Protein AF-0000000087668921 (afdb_homodimer)

Radius of gyration: 18.36 Å; Cα contacts (8 Å, |Δi|>4): 206; chains: 2; bounding box: 27×51×43 Å

Organism: NCBI:txid484088

Foldseek 3Di:
DVLQVVLVVDPLLVVVLVVCVVDPDFAWLVVSVVVDVDDPVVSVVSQVSCVVLVQWDWDDDPPITTIHGPVVSVVVVVVVVVVD/DVLQVVLVVDPLLVVVLVVCVVDPDFAWLVVSVVVDVDDPVVSVVSQVSCVVLVQWDWDDDPPITTIHGPVVSVVVVVVVVVVD

Sequence (168 aa):
MGLIARALAEPRRLQMLKEIGAFTSPMPCGMLSQSHPVSAATISHHMKELENAGLVEIVREGKFANLILKRDVLCAYMSELSKIMGLIARALAEPRRLQMLKEIGAFTSPMPCGMLSQSHPVSAATISHHMKELENAGLVEIVREGKFANLILKRDVLCAYMSELSKI

pLDDT: mean 93.5, std 5.18, range [58.5, 97.94]

Nearest PDB structures (foldseek):
  6j05-assembly1_A  TM=9.276E-01  e=2.774E-04  Acidithiobacillus ferrooxidans
  2oqg-assembly1_D  TM=8.554E-01  e=5.065E-04  Rhodococcus jostii RHA1
  3ov8-assembly1_A  TM=7.360E-01  e=7.348E-03  Archaeoglobus fulgidus
  3s2w-assembly1_A  TM=7.164E-01  e=9.601E-03  Methanosarcina mazei Go1
  3fm5-assembly3_C  TM=6.411E-01  e=6.244E-02  Rhodococcus jostii RHA1

Secondary structure (DSSP, 8-state):
-HHHHHHHTSHHHHHHHHHHHT-SSPEETHHHHHH--S-HHHHHHHHHHHHHTTSEEEEEETTEEEEEE-HHHHHHHHHHHHT-/-HHHHHHHTSHHHHHHHHHHHT-SSPEETHHHHHH--S-HHHHHHHHHHHHHTTSEEEEEETTEEEEEE-HHHHHHHHHHHHT-

Solvent-accessible surface area (backbone atoms only — not comparable to full-atom values): 8957 Å² total; per-residue (Å²): 111,34,52,44,23,47,41,44,26,37,61,68,46,45,54,49,45,32,57,38,40,69,40,95,54,70,32,54,53,68,60,50,52,77,77,37,96,60,52,70,67,55,53,49,49,51,49,48,44,31,32,75,39,48,42,32,44,78,47,72,57,91,96,42,46,30,33,37,62,31,58,68,50,54,50,52,53,50,52,58,58,70,69,60,112,34,51,45,22,45,42,43,26,36,60,68,48,46,53,47,44,31,56,38,39,70,39,94,55,70,32,54,53,70,60,51,52,76,77,37,94,59,53,70,66,54,51,49,49,51,49,49,45,31,32,73,39,49,42,33,44,78,46,74,58,90,95,42,46,29,35,35,60,30,59,69,50,53,50,51,50,50,51,56,59,69,69,59

Structure (mmCIF, N/CA/C/O backbone):
data_AF-0000000087668921-model_v1
#
loop_
_entity.id
_entity.type
_entity.pdbx_description
1 polymer 'Transcriptional regulator'
#
loop_
_atom_site.group_PDB
_atom_site.id
_atom_site.type_symbol
_atom_site.label_atom_id
_atom_site.label_alt_id
_atom_site.label_comp_id
_atom_site.label_asym_id
_atom_site.label_entity_id
_atom_site.label_seq_id
_atom_site.pdbx_PDB_ins_code
_atom_site.Cartn_x
_atom_site.Cartn_y
_atom_site.Cartn_z
_atom_site.occupancy
_atom_site.B_iso_or_equiv
_atom_site.auth_seq_id
_atom_site.auth_comp_id
_atom_site.auth_asym_id
_atom_site.auth_atom_id
_atom_site.pdbx_PDB_model_num
ATOM 1 N N . MET A 1 1 ? -2.252 4.402 -8.344 1 58.5 1 MET A N 1
ATOM 2 C CA . MET A 1 1 ? -1.655 4.211 -7.023 1 58.5 1 MET A CA 1
ATOM 3 C C . MET A 1 1 ? -2.658 3.584 -6.059 1 58.5 1 MET A C 1
ATOM 5 O O . MET A 1 1 ? -2.322 2.648 -5.332 1 58.5 1 MET A O 1
ATOM 9 N N . GLY A 1 2 ? -3.879 3.918 -6.359 1 72.75 2 GLY A N 1
ATOM 10 C CA . GLY A 1 2 ? -4.949 3.486 -5.477 1 72.75 2 GLY A CA 1
ATOM 11 C C . GLY A 1 2 ? -5.254 2.004 -5.582 1 72.75 2 GLY A C 1
ATOM 12 O O . GLY A 1 2 ? -5.434 1.327 -4.57 1 72.75 2 GLY A O 1
ATOM 13 N N . LEU A 1 3 ? -5 1.475 -6.75 1 84.19 3 LEU A N 1
ATOM 14 C CA . LEU A 1 3 ? -5.367 0.079 -6.965 1 84.19 3 LEU A CA 1
ATOM 15 C C . LEU A 1 3 ? -4.348 -0.856 -6.324 1 84.19 3 LEU A C 1
ATOM 17 O O . LEU A 1 3 ? -4.715 -1.887 -5.754 1 84.19 3 LEU A O 1
ATOM 21 N N . ILE A 1 4 ? -3.164 -0.469 -6.34 1 92.5 4 ILE A N 1
ATOM 22 C CA . ILE A 1 4 ? -2.088 -1.291 -5.797 1 92.5 4 ILE A CA 1
ATOM 23 C C . ILE A 1 4 ? -2.205 -1.351 -4.273 1 92.5 4 ILE A C 1
ATOM 25 O O . ILE A 1 4 ? -2.182 -2.434 -3.686 1 92.5 4 ILE A O 1
ATOM 29 N N . ALA A 1 5 ? -2.414 -0.185 -3.682 1 92.44 5 ALA A N 1
ATOM 30 C CA . ALA A 1 5 ? -2.541 -0.14 -2.227 1 92.44 5 ALA A CA 1
ATOM 31 C C . ALA A 1 5 ? -3.74 -0.957 -1.754 1 92.44 5 ALA A C 1
ATOM 33 O O . ALA A 1 5 ? -3.66 -1.661 -0.745 1 92.44 5 ALA A O 1
ATOM 34 N N . ARG A 1 6 ? -4.746 -0.893 -2.508 1 92.12 6 ARG A N 1
ATOM 35 C CA . ARG A 1 6 ? -5.938 -1.667 -2.184 1 92.12 6 ARG A CA 1
ATOM 36 C C . ARG A 1 6 ? -5.656 -3.164 -2.26 1 92.12 6 ARG A C 1
ATOM 38 O O . ARG A 1 6 ? -6.086 -3.926 -1.391 1 92.12 6 ARG A O 1
ATOM 45 N N . ALA A 1 7 ? -5.035 -3.52 -3.295 1 94.69 7 ALA A N 1
ATOM 46 C CA . ALA A 1 7 ? -4.695 -4.93 -3.469 1 94.69 7 ALA A CA 1
ATOM 47 C C . ALA A 1 7 ? -3.814 -5.426 -2.326 1 94.69 7 ALA A C 1
ATOM 49 O O . ALA A 1 7 ? -3.988 -6.543 -1.839 1 94.69 7 ALA A O 1
ATOM 50 N N . LEU A 1 8 ? -2.951 -4.582 -1.849 1 93.75 8 LEU A N 1
ATOM 51 C CA . LEU A 1 8 ? -1.97 -4.957 -0.837 1 93.75 8 LEU A CA 1
ATOM 52 C C . LEU A 1 8 ? -2.572 -4.875 0.562 1 93.75 8 LEU A C 1
ATOM 54 O O . LEU A 1 8 ? -1.971 -5.348 1.529 1 93.75 8 LEU A O 1
ATOM 58 N N . ALA A 1 9 ? -3.785 -4.27 0.635 1 92.44 9 ALA A N 1
ATOM 59 C CA . ALA A 1 9 ? -4.445 -4.105 1.928 1 92.44 9 ALA A CA 1
ATOM 60 C C . ALA A 1 9 ? -4.902 -5.453 2.486 1 92.44 9 ALA A C 1
ATOM 62 O O . ALA A 1 9 ? -5.227 -5.562 3.672 1 92.44 9 ALA A O 1
ATOM 63 N N . GLU A 1 10 ? -4.883 -6.484 1.692 1 92.81 10 GLU A N 1
ATOM 64 C CA . GLU A 1 10 ? -5.234 -7.832 2.137 1 92.81 10 GLU A CA 1
ATOM 65 C C . GLU A 1 10 ? -3.99 -8.641 2.494 1 92.81 10 GLU A C 1
ATOM 67 O O . GLU A 1 10 ? -3.164 -8.93 1.628 1 92.81 10 GLU A O 1
ATOM 72 N N . PRO A 1 11 ? -3.953 -9.008 3.758 1 90.75 11 PRO A N 1
ATOM 73 C CA . PRO A 1 11 ? -2.74 -9.695 4.211 1 90.75 11 PRO A CA 1
ATOM 74 C C . PRO A 1 11 ? -2.443 -10.961 3.404 1 90.75 11 PRO A C 1
ATOM 76 O O . PRO A 1 11 ? -1.279 -11.266 3.131 1 90.75 11 PRO A O 1
ATOM 79 N N . ARG A 1 12 ? -3.387 -11.703 3.064 1 92.75 12 ARG A N 1
ATOM 80 C CA . ARG A 1 12 ? -3.193 -12.938 2.318 1 92.75 12 ARG A CA 1
ATOM 81 C C . ARG A 1 12 ? -2.586 -12.664 0.948 1 92.75 12 ARG A C 1
ATOM 83 O O . ARG A 1 12 ? -1.737 -13.422 0.475 1 92.75 12 ARG A O 1
ATOM 90 N N . ARG A 1 13 ? -2.961 -11.602 0.38 1 94.38 13 ARG A N 1
ATOM 91 C CA . ARG A 1 13 ? -2.432 -11.258 -0.935 1 94.38 13 ARG A CA 1
ATOM 92 C C . ARG A 1 13 ? -0.948 -10.906 -0.853 1 94.38 13 ARG A C 1
ATOM 94 O O . ARG A 1 13 ? -0.187 -11.188 -1.779 1 94.38 13 ARG A O 1
ATOM 101 N N . LEU A 1 14 ? -0.602 -10.273 0.225 1 92.88 14 LEU A N 1
ATOM 102 C CA . LEU A 1 14 ? 0.812 -9.969 0.425 1 92.88 14 LEU A CA 1
ATOM 103 C C . LEU A 1 14 ? 1.632 -11.258 0.523 1 92.88 14 LEU A C 1
ATOM 105 O O . LEU A 1 14 ? 2.707 -11.359 -0.072 1 92.88 14 LEU A O 1
ATOM 109 N N . GLN A 1 15 ? 1.104 -12.164 1.264 1 93.31 15 GLN A N 1
ATOM 110 C CA . GLN A 1 15 ? 1.786 -13.445 1.406 1 93.31 15 GLN A CA 1
ATOM 111 C C . GLN A 1 15 ? 1.888 -14.164 0.066 1 93.31 15 GLN A C 1
ATOM 113 O O . GLN A 1 15 ? 2.934 -14.734 -0.263 1 93.31 15 GLN A O 1
ATOM 118 N N . MET A 1 16 ? 0.841 -14.078 -0.625 1 95.88 16 MET A N 1
ATOM 119 C CA . MET A 1 16 ? 0.832 -14.703 -1.944 1 95.88 16 MET A CA 1
ATOM 120 C C . MET A 1 16 ? 1.863 -14.055 -2.861 1 95.88 16 MET A C 1
ATOM 122 O O . MET A 1 16 ? 2.578 -14.75 -3.588 1 95.88 16 MET A O 1
ATOM 126 N N . LEU A 1 17 ? 1.951 -12.781 -2.816 1 96.12 17 LEU A N 1
ATOM 127 C CA . LEU A 1 17 ? 2.924 -12.055 -3.625 1 96.12 17 LEU A CA 1
ATOM 128 C C . LEU A 1 17 ? 4.348 -12.461 -3.264 1 96.12 17 LEU A C 1
ATOM 130 O O . LEU A 1 17 ? 5.195 -12.633 -4.145 1 96.12 17 LEU A O 1
ATOM 134 N N . LYS A 1 18 ? 4.582 -12.625 -2.014 1 95 18 LYS A N 1
ATOM 135 C CA . LYS A 1 18 ? 5.898 -13.055 -1.562 1 95 18 LYS A CA 1
ATOM 136 C C . LYS A 1 18 ? 6.25 -14.43 -2.129 1 95 18 LYS A C 1
ATOM 138 O O . LYS A 1 18 ? 7.379 -14.656 -2.574 1 95 18 LYS A O 1
ATOM 143 N N . GLU A 1 19 ? 5.285 -15.266 -2.104 1 95.5 19 GLU A N 1
ATOM 144 C CA . GLU A 1 19 ? 5.496 -16.609 -2.635 1 95.5 19 GLU A CA 1
ATOM 145 C C . GLU A 1 19 ? 5.762 -16.578 -4.137 1 95.5 19 GLU A C 1
ATOM 147 O O . GLU A 1 19 ? 6.68 -17.234 -4.625 1 95.5 19 GLU A O 1
ATOM 152 N N . ILE A 1 20 ? 4.984 -15.797 -4.824 1 96.75 20 ILE A N 1
ATOM 153 C CA . ILE A 1 20 ? 5.176 -15.664 -6.262 1 96.75 20 ILE A CA 1
ATOM 154 C C . ILE A 1 20 ? 6.551 -15.055 -6.547 1 96.75 20 ILE A C 1
ATOM 156 O O . ILE A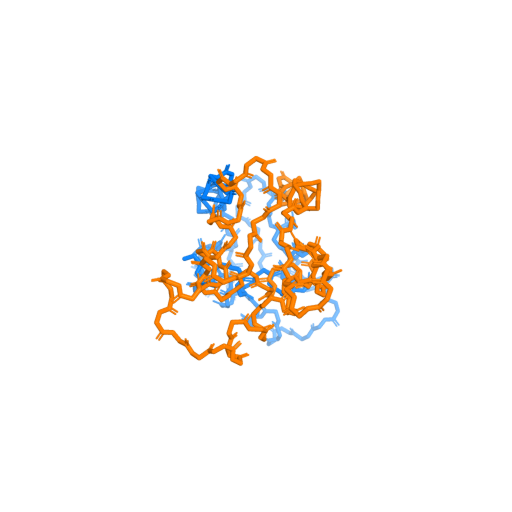 1 20 ? 7.27 -15.523 -7.438 1 96.75 20 ILE A O 1
ATOM 160 N N . GLY A 1 21 ? 6.867 -14.094 -5.828 1 95.38 21 GLY A N 1
ATOM 161 C CA . GLY A 1 21 ? 8.133 -13.398 -6 1 95.38 21 GLY A CA 1
ATOM 162 C C . GLY A 1 21 ? 9.336 -14.266 -5.691 1 95.38 21 GLY A C 1
ATOM 163 O O . GLY A 1 21 ? 10.453 -13.977 -6.141 1 95.38 21 GLY A O 1
ATOM 164 N N . ALA A 1 22 ? 9.141 -15.258 -4.875 1 93.5 22 ALA A N 1
ATOM 165 C CA . ALA A 1 22 ? 10.227 -16.156 -4.508 1 93.5 22 ALA A CA 1
ATOM 166 C C . ALA A 1 22 ? 10.602 -17.062 -5.676 1 93.5 22 ALA A C 1
ATOM 168 O O . ALA A 1 22 ? 11.672 -17.688 -5.68 1 93.5 22 ALA A O 1
ATOM 169 N N . PHE A 1 23 ? 9.727 -17.109 -6.668 1 91.69 23 PHE A N 1
ATOM 170 C CA . PHE A 1 23 ? 9.992 -17.906 -7.855 1 91.69 23 PHE A CA 1
ATOM 171 C C . PHE A 1 23 ? 10.672 -17.078 -8.93 1 91.69 23 PHE A C 1
ATOM 173 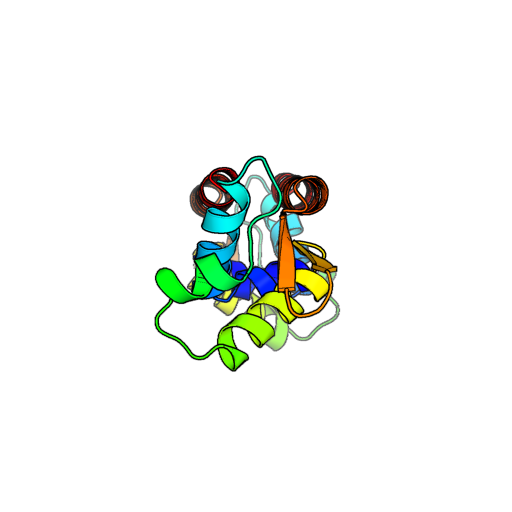O O . PHE A 1 23 ? 10.297 -15.93 -9.164 1 91.69 23 PHE A O 1
ATOM 180 N N . THR A 1 24 ? 11.719 -17.609 -9.531 1 89 24 THR A N 1
ATOM 181 C CA . THR A 1 24 ? 12.398 -16.938 -10.633 1 89 24 THR A CA 1
ATOM 182 C C . THR A 1 24 ? 11.664 -17.188 -11.953 1 89 24 THR A C 1
ATOM 184 O O . THR A 1 24 ? 11.797 -16.391 -12.891 1 89 24 THR A O 1
ATOM 187 N N . SER A 1 25 ? 10.945 -18.297 -12 1 92.25 25 SER A N 1
ATOM 188 C CA . SER A 1 25 ? 10.102 -18.656 -13.141 1 92.25 25 SER A CA 1
ATOM 189 C C . SER A 1 25 ? 8.625 -18.516 -12.789 1 92.25 25 SER A C 1
ATOM 191 O O . SER A 1 25 ? 8.273 -18.281 -11.633 1 92.25 25 SER A O 1
ATOM 193 N N . PRO A 1 26 ? 7.777 -18.469 -13.852 1 95.38 26 PRO A N 1
ATOM 194 C CA . PRO A 1 26 ? 6.348 -18.406 -13.539 1 95.38 26 PRO A CA 1
ATOM 195 C C . PRO A 1 26 ? 5.918 -19.516 -12.57 1 95.38 26 PRO A C 1
ATOM 197 O O . PRO A 1 26 ? 6.309 -20.672 -12.734 1 95.38 26 PRO A O 1
ATOM 200 N N . MET A 1 27 ? 5.207 -19.125 -11.562 1 96 27 MET A N 1
ATOM 201 C CA . MET A 1 27 ? 4.77 -20.078 -10.539 1 96 27 MET A CA 1
ATOM 202 C C .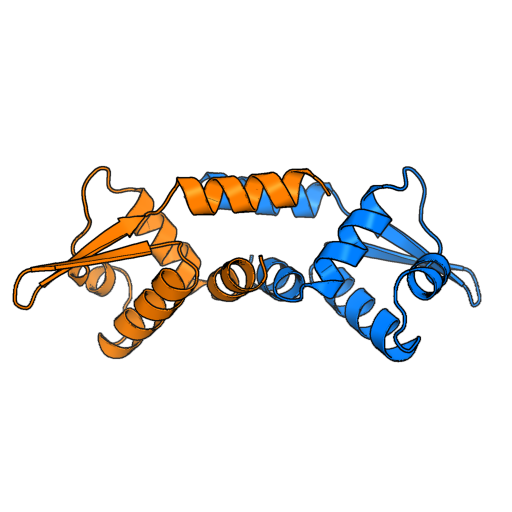 MET A 1 27 ? 3.398 -20.641 -10.875 1 96 27 MET A C 1
ATOM 204 O O . MET A 1 27 ? 2.467 -19.891 -11.18 1 96 27 MET A O 1
ATOM 208 N N . PRO A 1 28 ? 3.307 -21.938 -10.836 1 95.5 28 PRO A N 1
ATOM 209 C CA . PRO A 1 28 ? 1.964 -22.5 -11.016 1 95.5 28 PRO A CA 1
ATOM 210 C C . PRO A 1 28 ? 0.996 -22.078 -9.914 1 95.5 28 PRO A C 1
ATOM 212 O O . PRO A 1 28 ? 1.347 -22.094 -8.734 1 95.5 28 PRO A O 1
ATOM 215 N N . CYS A 1 29 ? -0.191 -21.656 -10.328 1 94.69 29 CYS A N 1
ATOM 216 C CA . CYS A 1 29 ? -1.211 -21.188 -9.391 1 94.69 29 CYS A CA 1
ATOM 217 C C . CYS A 1 29 ? -1.509 -22.25 -8.344 1 94.69 29 CYS A C 1
ATOM 219 O O . CYS A 1 29 ? -1.795 -21.938 -7.188 1 94.69 29 CYS A O 1
ATOM 221 N N . GLY A 1 30 ? -1.386 -23.516 -8.703 1 92.06 30 GLY A N 1
ATOM 222 C CA . GLY A 1 30 ? -1.665 -24.625 -7.805 1 92.06 30 GLY A CA 1
ATOM 223 C C . GLY A 1 30 ? -0.764 -24.656 -6.582 1 92.06 30 GLY A C 1
ATOM 224 O O . GLY A 1 30 ? -1.118 -25.234 -5.555 1 92.06 30 GLY A O 1
ATOM 225 N N . MET A 1 31 ? 0.386 -24.078 -6.68 1 92.56 31 MET A N 1
ATOM 226 C CA . MET A 1 31 ? 1.329 -24.031 -5.566 1 92.56 31 MET A CA 1
ATOM 227 C C . MET A 1 31 ? 0.779 -23.188 -4.422 1 92.56 31 MET A C 1
ATOM 229 O O . MET A 1 31 ? 1.072 -23.438 -3.254 1 92.56 31 MET A O 1
ATOM 233 N N . LEU A 1 32 ? -0.06 -22.219 -4.766 1 93.69 32 LEU A N 1
ATOM 234 C CA . LEU A 1 32 ? -0.653 -21.359 -3.742 1 93.69 32 LEU A CA 1
ATOM 235 C C . LEU A 1 32 ? -1.639 -22.141 -2.883 1 93.69 32 LEU A C 1
ATOM 237 O O . LEU A 1 32 ? -1.771 -21.891 -1.686 1 93.69 32 LEU A O 1
ATOM 241 N N . SER A 1 33 ? -2.324 -23.078 -3.512 1 89.19 33 SER A N 1
ATOM 242 C CA . SER A 1 33 ? -3.307 -23.891 -2.797 1 89.19 33 SER A CA 1
ATOM 243 C C . SER A 1 33 ? -2.648 -24.719 -1.698 1 89.19 33 SER A C 1
ATOM 245 O O . SER A 1 33 ? -3.279 -25.031 -0.687 1 89.19 33 SER A O 1
ATOM 247 N N . GLN A 1 34 ? -1.448 -25.109 -1.931 1 88.81 34 GLN A N 1
ATOM 248 C CA . GLN A 1 34 ? -0.712 -25.906 -0.952 1 88.81 34 GLN A CA 1
ATOM 249 C C . GLN A 1 34 ? -0.369 -25.062 0.282 1 88.81 34 GLN A C 1
ATOM 251 O O . GLN A 1 34 ? -0.388 -25.578 1.404 1 88.81 34 GLN A O 1
ATOM 256 N N . SER A 1 35 ? -0.128 -23.828 0.084 1 90 35 SER A N 1
ATOM 257 C CA . SER A 1 35 ? 0.333 -22.969 1.169 1 90 35 SER A CA 1
ATOM 258 C C . SER A 1 35 ? -0.823 -22.188 1.785 1 90 35 SER A C 1
ATOM 260 O O . SER A 1 35 ? -0.692 -21.625 2.879 1 90 35 SER A O 1
ATOM 262 N N . HIS A 1 36 ? -1.936 -22.078 1.097 1 92.88 36 HIS A N 1
ATOM 263 C CA . HIS A 1 36 ? -3.102 -21.328 1.559 1 92.88 36 HIS A CA 1
ATOM 264 C C . HIS A 1 36 ? -4.34 -22.219 1.604 1 92.88 36 HIS A C 1
ATOM 266 O O . HIS A 1 36 ? -4.945 -22.5 0.568 1 92.88 36 HIS A O 1
ATOM 272 N N . PRO A 1 37 ? -4.641 -22.547 2.869 1 90.12 37 PRO A N 1
ATOM 273 C CA . PRO A 1 37 ? -5.793 -23.422 3.021 1 90.12 37 PRO A CA 1
ATOM 274 C C . PRO A 1 37 ? -7.125 -22.719 2.783 1 90.12 37 PRO A C 1
ATOM 276 O O . PRO A 1 37 ? -7.941 -22.609 3.701 1 90.12 37 PRO A O 1
ATOM 279 N N . VAL A 1 38 ? -7.352 -22.188 1.69 1 93.69 38 VAL A N 1
ATOM 280 C CA . VAL A 1 38 ? -8.578 -21.547 1.229 1 93.69 38 VAL A CA 1
ATOM 281 C C . VAL A 1 38 ? -9.047 -22.203 -0.072 1 93.69 38 VAL A C 1
ATOM 283 O O . VAL A 1 38 ? -8.352 -23.047 -0.63 1 93.69 38 VAL A O 1
ATOM 286 N N . SER A 1 39 ? -10.188 -21.875 -0.502 1 94.06 39 SER A N 1
ATOM 287 C CA . SER A 1 39 ? -10.758 -22.469 -1.705 1 94.06 39 SER A CA 1
ATOM 288 C C . SER A 1 39 ? -10.055 -21.969 -2.961 1 94.06 39 SER A C 1
ATOM 290 O O . SER A 1 39 ? -9.469 -20.875 -2.953 1 94.06 39 SER A O 1
ATOM 292 N N . ALA A 1 40 ? -10.109 -22.719 -3.988 1 92.75 40 ALA A N 1
ATOM 293 C CA . ALA A 1 40 ? -9.586 -22.297 -5.285 1 92.75 40 ALA A CA 1
ATOM 294 C C . ALA A 1 40 ? -10.25 -21 -5.75 1 92.75 40 ALA A C 1
ATOM 296 O O . ALA A 1 40 ? -9.609 -20.156 -6.383 1 92.75 40 ALA A O 1
ATOM 297 N N . ALA A 1 41 ? -11.492 -20.875 -5.406 1 94.81 41 ALA A N 1
ATOM 298 C CA . ALA A 1 41 ? -12.227 -19.656 -5.754 1 94.81 41 ALA A CA 1
ATOM 299 C C . ALA A 1 41 ? -11.625 -18.438 -5.059 1 94.81 41 ALA A C 1
ATOM 301 O O . ALA A 1 41 ? -11.492 -17.375 -5.664 1 94.81 41 ALA A O 1
ATOM 302 N N . THR A 1 42 ? -11.273 -18.594 -3.818 1 95.44 42 THR A N 1
ATOM 303 C CA . THR A 1 42 ? -10.672 -17.516 -3.045 1 95.44 42 THR A CA 1
ATOM 304 C C . THR A 1 42 ? -9.312 -17.141 -3.615 1 95.44 42 THR A C 1
ATOM 306 O O . THR A 1 42 ? -9.008 -15.953 -3.775 1 95.44 42 THR A O 1
ATOM 309 N N . ILE A 1 43 ? -8.57 -18.141 -3.91 1 95.62 43 ILE A N 1
ATOM 310 C CA . ILE A 1 43 ? -7.258 -17.906 -4.5 1 95.62 43 ILE A CA 1
ATOM 311 C C . ILE A 1 43 ? -7.422 -17.172 -5.828 1 95.62 43 ILE A C 1
ATOM 313 O O . ILE A 1 43 ? -6.719 -16.188 -6.094 1 95.62 43 ILE A O 1
ATOM 317 N N . SER A 1 44 ? -8.312 -17.656 -6.605 1 94.75 44 SER A N 1
ATOM 318 C CA . SER A 1 44 ? -8.586 -17.031 -7.895 1 94.75 44 SER A CA 1
ATOM 319 C C . SER A 1 44 ? -8.984 -15.562 -7.723 1 94.75 44 SER A C 1
ATOM 321 O O . SER A 1 44 ? -8.508 -14.695 -8.453 1 94.75 44 SER A O 1
ATOM 323 N N . HIS A 1 45 ? -9.797 -15.312 -6.766 1 96.44 45 HIS A N 1
ATOM 324 C CA . HIS A 1 45 ? -10.234 -13.953 -6.484 1 96.44 45 HIS A CA 1
ATOM 325 C C . HIS A 1 45 ? -9.055 -13.055 -6.137 1 96.44 45 HIS A C 1
ATOM 327 O O . HIS A 1 45 ? -8.922 -11.953 -6.676 1 96.44 45 HIS A O 1
ATOM 333 N N . HIS A 1 46 ? -8.234 -13.5 -5.227 1 96.75 46 HIS A N 1
ATOM 334 C CA . HIS A 1 46 ? -7.066 -12.727 -4.84 1 96.75 46 HIS A CA 1
ATOM 335 C C . HIS A 1 46 ? -6.137 -12.5 -6.027 1 96.75 46 HIS A C 1
ATOM 337 O O . HIS A 1 46 ? -5.59 -11.406 -6.195 1 96.75 46 HIS A O 1
ATOM 343 N N . MET A 1 47 ? -6.023 -13.523 -6.848 1 96.75 47 MET A N 1
ATOM 344 C CA . MET A 1 47 ? -5.156 -13.422 -8.023 1 96.75 47 MET A CA 1
ATOM 345 C C . MET A 1 47 ? -5.707 -12.406 -9.016 1 96.75 47 MET A C 1
ATOM 347 O O . MET A 1 47 ? -4.949 -11.633 -9.602 1 96.75 47 MET A O 1
ATOM 351 N N . LYS A 1 48 ? -7.012 -12.422 -9.125 1 96.88 48 LYS A N 1
ATOM 352 C CA . LYS A 1 48 ? -7.637 -11.453 -10.023 1 96.88 48 LYS A CA 1
ATOM 353 C C . LYS A 1 48 ? -7.445 -10.031 -9.523 1 96.88 48 LYS A C 1
ATOM 355 O O . LYS A 1 48 ? -7.172 -9.117 -10.312 1 96.88 48 LYS A O 1
ATOM 360 N N . GLU A 1 49 ? -7.594 -9.859 -8.273 1 96.62 49 GLU A N 1
ATOM 361 C CA . GLU A 1 49 ? -7.375 -8.539 -7.68 1 96.62 49 GLU A CA 1
ATOM 362 C C . GLU A 1 49 ? -5.934 -8.078 -7.887 1 96.62 49 GLU A C 1
ATOM 364 O O . GLU A 1 49 ? -5.695 -6.914 -8.219 1 96.62 49 GLU A O 1
ATOM 369 N N . LEU A 1 50 ? -4.965 -8.961 -7.723 1 97.31 50 LEU A N 1
ATOM 370 C CA . LEU A 1 50 ? -3.551 -8.648 -7.91 1 97.31 50 LEU A CA 1
ATOM 371 C C . LEU A 1 50 ? -3.246 -8.359 -9.375 1 97.31 50 LEU A C 1
ATOM 373 O O . LEU A 1 50 ? -2.453 -7.465 -9.688 1 97.31 50 LEU A O 1
ATOM 377 N N . GLU A 1 51 ? -3.947 -9.109 -10.195 1 97.5 51 GLU A N 1
ATOM 378 C CA . GLU A 1 51 ? -3.799 -8.875 -11.633 1 97.5 51 GLU A CA 1
ATOM 379 C C . GLU A 1 51 ? -4.375 -7.516 -12.023 1 97.5 51 GLU A C 1
ATOM 381 O O . GLU A 1 51 ? -3.742 -6.758 -12.766 1 97.5 51 GLU A O 1
ATOM 386 N N . ASN A 1 52 ? -5.535 -7.18 -11.539 1 97 52 ASN A N 1
ATOM 387 C CA . ASN A 1 52 ? -6.18 -5.898 -11.812 1 97 52 ASN A CA 1
ATOM 388 C C . ASN A 1 52 ? -5.32 -4.727 -11.344 1 97 52 ASN A C 1
ATOM 390 O O . ASN A 1 52 ? -5.32 -3.664 -11.969 1 97 52 ASN A O 1
ATOM 394 N N . ALA A 1 53 ? -4.598 -4.934 -10.32 1 96.81 53 ALA A N 1
ATOM 395 C CA . ALA A 1 53 ? -3.717 -3.902 -9.773 1 96.81 53 ALA A CA 1
ATOM 396 C C . ALA A 1 53 ? -2.412 -3.82 -10.555 1 96.81 53 ALA A C 1
ATOM 398 O O . ALA A 1 53 ? -1.584 -2.941 -10.305 1 96.81 53 ALA A O 1
ATOM 399 N N . GLY A 1 54 ? -2.221 -4.777 -11.414 1 97.38 54 GLY A N 1
ATOM 400 C CA . GLY A 1 54 ? -1.025 -4.797 -12.242 1 97.38 54 GLY A CA 1
ATOM 401 C C . GLY A 1 54 ? 0.163 -5.445 -11.555 1 97.38 54 GLY A C 1
ATOM 402 O O . GLY A 1 54 ? 1.294 -5.344 -12.039 1 97.38 54 GLY A O 1
ATOM 403 N N . LEU A 1 55 ? -0.048 -6.129 -10.453 1 97.62 55 LEU A N 1
ATOM 404 C CA . LEU A 1 55 ? 1.035 -6.672 -9.641 1 97.62 55 LEU A CA 1
ATOM 405 C C . LEU A 1 55 ? 1.391 -8.086 -10.086 1 97.62 55 LEU A C 1
ATOM 407 O O . LEU A 1 55 ? 2.496 -8.57 -9.82 1 97.62 55 LEU A O 1
ATOM 411 N N . VAL A 1 56 ? 0.421 -8.789 -10.711 1 97.94 56 VAL A N 1
ATOM 412 C CA . VAL A 1 56 ? 0.627 -10.164 -11.156 1 97.94 56 VAL A CA 1
ATOM 413 C C . VAL A 1 56 ? 0.136 -10.32 -12.594 1 97.94 56 VAL A C 1
ATOM 415 O O . VAL A 1 56 ? -0.86 -9.711 -12.984 1 97.94 56 VAL A O 1
ATOM 418 N N . GLU A 1 57 ? 0.878 -11.016 -13.344 1 97.94 57 GLU A N 1
ATOM 419 C CA . GLU A 1 57 ? 0.422 -11.492 -14.648 1 97.94 57 GLU A CA 1
ATOM 420 C C . GLU A 1 57 ? 0.019 -12.961 -14.586 1 97.94 57 GLU A C 1
ATOM 422 O O . GLU A 1 57 ? 0.769 -13.797 -14.078 1 97.94 57 GLU A O 1
ATOM 427 N N . ILE A 1 58 ? -1.134 -13.227 -15.086 1 97.12 58 ILE A N 1
ATOM 428 C CA . ILE A 1 58 ? -1.625 -14.602 -15.109 1 97.12 58 ILE A CA 1
ATOM 429 C C . ILE A 1 58 ? -1.562 -15.148 -16.531 1 97.12 58 ILE A C 1
ATOM 431 O O . ILE A 1 58 ? -2.256 -14.648 -17.422 1 97.12 58 ILE A O 1
ATOM 435 N N . VAL A 1 59 ? -0.666 -16.078 -16.766 1 95.62 59 VAL A N 1
ATOM 436 C CA . VAL A 1 59 ? -0.523 -16.719 -18.062 1 95.62 59 VAL A CA 1
ATOM 437 C C . VAL A 1 59 ? -1.249 -18.062 -18.047 1 95.62 59 VAL A C 1
ATOM 439 O O . VAL A 1 59 ? -0.924 -18.953 -17.234 1 95.62 59 VAL A O 1
ATOM 442 N N . ARG A 1 60 ? -2.207 -18.219 -18.875 1 94.12 60 ARG A N 1
ATOM 443 C CA . ARG A 1 60 ? -2.994 -19.453 -18.906 1 94.12 60 ARG A CA 1
ATOM 444 C C . ARG A 1 60 ? -2.488 -20.406 -19.984 1 94.12 60 ARG A C 1
ATOM 446 O O . ARG A 1 60 ? -2.166 -19.969 -21.094 1 94.12 60 ARG A O 1
ATOM 453 N N . GLU A 1 61 ? -2.275 -21.578 -19.594 1 90.06 61 GLU A N 1
ATOM 454 C CA . GLU A 1 61 ? -1.939 -22.672 -20.5 1 90.06 61 GLU A CA 1
ATOM 455 C C . GLU A 1 61 ? -2.924 -23.828 -20.344 1 90.06 61 GLU A C 1
ATOM 457 O O . GLU A 1 61 ? -2.742 -24.703 -19.484 1 90.06 61 GLU A O 1
ATOM 462 N N . GLY A 1 62 ? -3.885 -23.938 -21.25 1 92.19 62 GLY A N 1
ATOM 463 C CA . GLY A 1 62 ? -4.945 -24.922 -21.062 1 92.19 62 GLY A CA 1
ATOM 464 C C . GLY A 1 62 ? -5.762 -24.688 -19.812 1 92.19 62 GLY A C 1
ATOM 465 O O . GLY A 1 62 ? -6.352 -23.625 -19.641 1 92.19 62 GLY A O 1
ATOM 466 N N . LYS A 1 63 ? -5.734 -25.703 -18.828 1 88.38 63 LYS A N 1
ATOM 467 C CA . LYS A 1 63 ? -6.488 -25.609 -17.578 1 88.38 63 LYS A CA 1
ATOM 468 C C . LYS A 1 63 ? -5.609 -25.078 -16.453 1 88.38 63 LYS A C 1
ATOM 470 O O . LYS A 1 63 ? -6.062 -24.953 -15.312 1 88.38 63 LYS A O 1
ATOM 475 N N . PHE A 1 64 ? -4.34 -24.75 -16.859 1 90.56 64 PHE A N 1
ATOM 476 C CA . PHE A 1 64 ? -3.404 -24.344 -15.828 1 90.56 64 PHE A CA 1
ATOM 477 C C . PHE A 1 64 ? -3.092 -22.859 -15.93 1 90.56 64 PHE A C 1
ATOM 479 O O . PHE A 1 64 ? -3.104 -22.281 -17.031 1 90.56 64 PHE A O 1
ATOM 486 N N . ALA A 1 65 ? -2.92 -22.25 -14.742 1 95.06 65 ALA A N 1
ATOM 487 C CA . ALA A 1 65 ? -2.521 -20.844 -14.688 1 95.06 65 ALA A CA 1
ATOM 488 C C . ALA A 1 65 ? -1.137 -20.688 -14.062 1 95.06 65 ALA A C 1
ATOM 490 O O . ALA A 1 65 ? -0.834 -21.328 -13.047 1 95.06 65 ALA A O 1
ATOM 491 N N . ASN A 1 66 ? -0.253 -19.922 -14.797 1 96.81 66 ASN A N 1
ATOM 492 C CA . ASN A 1 66 ? 1.067 -19.562 -14.289 1 96.81 66 ASN A CA 1
ATOM 493 C C . ASN A 1 66 ? 1.146 -18.094 -13.898 1 96.81 66 ASN A C 1
ATOM 495 O O . ASN A 1 66 ? 0.629 -17.234 -14.609 1 96.81 66 ASN A O 1
ATOM 499 N N . LEU A 1 67 ? 1.748 -17.859 -12.727 1 97.75 67 LEU A N 1
ATOM 500 C CA . LEU A 1 67 ? 1.749 -16.547 -12.117 1 97.75 67 LEU A CA 1
ATOM 501 C C . LEU A 1 67 ? 3.129 -15.898 -12.211 1 97.75 67 LEU A C 1
ATOM 503 O O . LEU A 1 67 ? 4.137 -16.531 -11.898 1 97.75 67 LEU A O 1
ATOM 507 N N . ILE A 1 68 ? 3.148 -14.609 -12.672 1 97.25 68 ILE A N 1
ATOM 508 C CA . ILE A 1 68 ? 4.391 -13.852 -12.766 1 97.25 68 ILE A CA 1
ATOM 509 C C . ILE A 1 68 ? 4.254 -12.539 -11.992 1 97.25 68 ILE A C 1
ATOM 511 O O . ILE A 1 68 ? 3.314 -11.773 -12.211 1 97.25 68 ILE A O 1
ATOM 515 N N . LEU A 1 69 ? 5.18 -12.336 -11.047 1 97.44 69 LEU A N 1
ATOM 516 C CA . LEU A 1 69 ? 5.188 -11.062 -10.336 1 97.44 69 LEU A CA 1
ATOM 517 C C . LEU A 1 69 ? 5.652 -9.938 -11.25 1 97.44 69 LEU A C 1
ATOM 519 O O . LEU A 1 69 ? 6.676 -10.062 -11.93 1 97.44 69 LEU A O 1
ATOM 523 N N . LYS A 1 70 ? 4.91 -8.875 -11.305 1 97 70 LYS A N 1
ATOM 524 C CA . LYS A 1 70 ? 5.32 -7.676 -12.039 1 97 70 LYS A CA 1
ATOM 525 C C . LYS A 1 70 ? 6.133 -6.742 -11.148 1 97 70 LYS A C 1
ATOM 527 O O . LYS A 1 70 ? 5.605 -5.75 -10.633 1 97 70 LYS A O 1
ATOM 532 N N . ARG A 1 71 ? 7.387 -6.992 -11.156 1 95.5 71 ARG A N 1
ATOM 533 C CA . ARG A 1 71 ? 8.289 -6.305 -10.242 1 95.5 71 ARG A CA 1
ATOM 534 C C . ARG A 1 71 ? 8.383 -4.816 -10.578 1 95.5 71 ARG A C 1
ATOM 536 O O . ARG A 1 71 ? 8.531 -3.982 -9.688 1 95.5 71 ARG A O 1
ATOM 543 N N . ASP A 1 72 ? 8.312 -4.555 -11.828 1 96.12 72 ASP A N 1
ATOM 544 C CA . ASP A 1 72 ? 8.406 -3.162 -12.258 1 96.12 72 ASP A CA 1
ATOM 545 C C . AS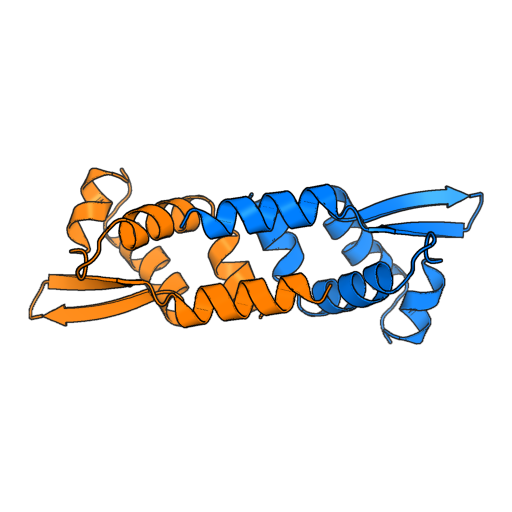P A 1 72 ? 7.277 -2.324 -11.664 1 96.12 72 ASP A C 1
ATOM 547 O O . ASP A 1 72 ? 7.492 -1.183 -11.25 1 96.12 72 ASP A O 1
ATOM 551 N N . VAL A 1 73 ? 6.09 -2.93 -11.609 1 96.56 73 VAL A N 1
ATOM 552 C CA . VAL A 1 73 ? 4.926 -2.232 -11.07 1 96.56 73 VAL A CA 1
ATOM 553 C C . VAL A 1 73 ? 5.094 -2.029 -9.57 1 96.56 73 VAL A C 1
ATOM 555 O O . VAL A 1 73 ? 4.848 -0.936 -9.055 1 96.56 73 VAL A O 1
ATOM 558 N N . LEU A 1 74 ? 5.527 -3.066 -8.867 1 95.38 74 LEU A N 1
ATOM 559 C CA . LEU A 1 74 ? 5.766 -2.975 -7.43 1 95.38 74 LEU A CA 1
ATOM 560 C C . LEU A 1 74 ? 6.832 -1.926 -7.121 1 95.38 74 LEU A C 1
ATOM 562 O O . LEU A 1 74 ? 6.66 -1.109 -6.215 1 95.38 74 LEU A O 1
ATOM 566 N N . CYS A 1 75 ? 7.902 -1.886 -7.926 1 95.62 75 CYS A N 1
ATOM 567 C CA . CYS A 1 75 ? 8.992 -0.931 -7.742 1 95.62 75 CYS A CA 1
ATOM 568 C C . CYS A 1 75 ? 8.516 0.495 -7.988 1 95.62 75 CYS A C 1
ATOM 570 O O . CYS A 1 75 ? 8.891 1.416 -7.262 1 95.62 75 CYS A O 1
ATOM 572 N N . ALA A 1 76 ? 7.691 0.651 -9 1 95.62 76 ALA A N 1
ATOM 573 C CA . ALA A 1 76 ? 7.145 1.975 -9.289 1 95.62 76 ALA A CA 1
ATOM 574 C C . ALA A 1 76 ? 6.289 2.479 -8.133 1 95.62 76 ALA A C 1
ATOM 576 O O . ALA A 1 76 ? 6.352 3.658 -7.773 1 95.62 76 ALA A O 1
ATOM 577 N N . TYR A 1 77 ? 5.539 1.536 -7.598 1 94.25 77 TYR A N 1
ATOM 578 C CA . TYR A 1 77 ? 4.719 1.877 -6.438 1 94.25 77 TYR A CA 1
ATOM 579 C C . TYR A 1 77 ? 5.586 2.309 -5.262 1 94.25 77 TYR A C 1
ATOM 581 O O . TYR A 1 77 ? 5.324 3.336 -4.633 1 94.25 77 TYR A O 1
ATOM 589 N N . MET A 1 78 ? 6.656 1.591 -5 1 94.5 78 MET A N 1
ATOM 590 C CA . MET A 1 78 ? 7.566 1.918 -3.906 1 94.5 78 MET A CA 1
ATOM 591 C C . MET A 1 78 ? 8.273 3.24 -4.168 1 94.5 78 MET A C 1
ATOM 593 O O . MET A 1 78 ? 8.516 4.016 -3.24 1 94.5 78 MET A O 1
ATOM 597 N N . SER A 1 79 ? 8.586 3.434 -5.395 1 95.12 79 SER A N 1
ATOM 598 C CA . SER A 1 79 ? 9.227 4.688 -5.77 1 95.12 79 SER A CA 1
ATOM 599 C C . SER A 1 79 ? 8.32 5.883 -5.484 1 95.12 79 SER A C 1
ATOM 601 O O . SER A 1 79 ? 8.781 6.914 -5 1 95.12 79 SER A O 1
ATOM 603 N N . GLU A 1 80 ? 7.055 5.699 -5.785 1 92.56 80 GLU A N 1
ATOM 604 C CA . GLU A 1 80 ? 6.09 6.762 -5.504 1 92.56 80 GLU A CA 1
ATOM 605 C C . GLU A 1 80 ? 5.996 7.035 -4.008 1 92.56 80 GLU A C 1
ATOM 607 O O . GLU A 1 80 ? 5.922 8.195 -3.586 1 92.56 80 GLU A O 1
ATOM 612 N N . LEU A 1 81 ? 6.023 5.961 -3.25 1 93 81 LEU A N 1
ATOM 613 C CA . LEU A 1 81 ? 5.957 6.102 -1.799 1 93 81 LEU A CA 1
ATOM 614 C C . LEU A 1 81 ? 7.203 6.797 -1.263 1 93 81 LEU A C 1
ATOM 616 O O . LEU A 1 81 ? 7.129 7.543 -0.283 1 93 81 LEU A O 1
ATOM 620 N N . SER A 1 82 ? 8.32 6.555 -1.942 1 93.25 82 SER A N 1
ATOM 621 C CA . SER A 1 82 ? 9.586 7.113 -1.474 1 93.25 82 SER A CA 1
ATOM 622 C C . SER A 1 82 ? 9.625 8.625 -1.649 1 93.25 82 SER A C 1
ATOM 624 O O . SER A 1 82 ? 10.469 9.305 -1.065 1 93.25 82 SER A O 1
ATOM 626 N N . LYS A 1 83 ? 8.711 9.156 -2.457 1 91.56 83 LYS A N 1
ATOM 627 C CA . LYS A 1 83 ? 8.656 10.594 -2.701 1 91.56 83 LYS A CA 1
ATOM 628 C C . LYS A 1 83 ? 7.953 11.32 -1.557 1 91.56 83 LYS A C 1
ATOM 630 O O . LYS A 1 83 ? 7.922 12.555 -1.523 1 91.56 83 LYS A O 1
ATOM 635 N N . ILE A 1 84 ? 7.277 10.578 -0.755 1 90.56 84 ILE A N 1
ATOM 636 C CA . ILE A 1 84 ? 6.625 11.18 0.404 1 90.56 84 ILE A CA 1
ATOM 637 C C . ILE A 1 84 ? 7.684 11.68 1.387 1 90.56 84 ILE A C 1
ATOM 639 O O . ILE A 1 84 ? 7.578 12.797 1.905 1 90.56 84 ILE A O 1
ATOM 643 N N . MET B 1 1 ? 0.622 -4.664 8.633 1 58.91 1 MET B N 1
ATOM 644 C CA . MET B 1 1 ? 0.856 -4.395 7.219 1 58.91 1 MET B CA 1
ATOM 645 C C . MET B 1 1 ? -0.445 -4.027 6.512 1 58.91 1 MET B C 1
ATOM 647 O O . MET B 1 1 ? -0.489 -3.064 5.746 1 58.91 1 MET B O 1
ATOM 651 N N . GLY B 1 2 ? -1.463 -4.617 7.059 1 72.94 2 GLY B N 1
ATOM 652 C CA . GLY B 1 2 ? -2.766 -4.453 6.43 1 72.94 2 GLY B CA 1
ATOM 653 C C . GLY B 1 2 ? -3.359 -3.074 6.641 1 72.94 2 GLY B C 1
ATOM 654 O O . GLY B 1 2 ? -3.896 -2.475 5.707 1 72.94 2 GLY B O 1
ATOM 655 N N . LEU B 1 3 ? -2.99 -2.475 7.746 1 84.81 3 LEU B N 1
ATOM 656 C CA . LEU B 1 3 ? -3.6 -1.188 8.07 1 84.81 3 LEU B CA 1
ATOM 657 C C . LEU B 1 3 ? -2.969 -0.067 7.25 1 84.81 3 LEU B C 1
ATOM 659 O O . LEU B 1 3 ? -3.664 0.844 6.797 1 84.81 3 LEU B O 1
ATOM 663 N N . ILE B 1 4 ? -1.743 -0.192 7.016 1 92.5 4 ILE B N 1
ATOM 664 C CA . ILE B 1 4 ? -1.016 0.833 6.273 1 92.5 4 ILE B CA 1
ATOM 665 C C . ILE B 1 4 ? -1.461 0.828 4.812 1 92.5 4 ILE B C 1
ATOM 667 O O . ILE B 1 4 ? -1.804 1.874 4.258 1 92.5 4 ILE B O 1
ATOM 671 N N . ALA B 1 5 ? -1.539 -0.363 4.25 1 92.5 5 ALA B N 1
ATOM 672 C CA . ALA B 1 5 ? -1.958 -0.472 2.854 1 92.5 5 ALA B CA 1
ATOM 673 C C . ALA B 1 5 ? -3.379 0.053 2.664 1 92.5 5 ALA B C 1
ATOM 675 O O . ALA B 1 5 ? -3.67 0.733 1.678 1 92.5 5 ALA B O 1
ATOM 676 N N . ARG B 1 6 ? -4.156 -0.214 3.605 1 92.19 6 ARG B N 1
ATOM 677 C CA . ARG B 1 6 ? -5.531 0.273 3.559 1 92.19 6 ARG B CA 1
ATOM 678 C C . ARG B 1 6 ? -5.574 1.797 3.607 1 92.19 6 ARG B C 1
ATOM 680 O O . ARG B 1 6 ? -6.336 2.426 2.867 1 92.19 6 ARG B O 1
ATOM 687 N N . ALA B 1 7 ? -4.836 2.309 4.504 1 94.62 7 ALA B N 1
ATOM 688 C CA . ALA B 1 7 ? -4.785 3.762 4.637 1 94.62 7 ALA B CA 1
ATOM 689 C C . ALA B 1 7 ? -4.289 4.414 3.346 1 94.62 7 ALA B C 1
ATOM 691 O O . ALA B 1 7 ? -4.801 5.457 2.938 1 94.62 7 ALA B O 1
ATOM 692 N N . LEU B 1 8 ? -3.396 3.766 2.676 1 93.62 8 LEU B N 1
ATOM 693 C CA . LEU B 1 8 ? -2.756 4.32 1.488 1 93.62 8 LEU B CA 1
ATOM 694 C C . LEU B 1 8 ? -3.607 4.078 0.248 1 93.62 8 LEU B C 1
ATOM 696 O O . LEU B 1 8 ? -3.348 4.648 -0.812 1 93.62 8 LEU B O 1
ATOM 700 N N . ALA B 1 9 ? -4.645 3.213 0.418 1 92.44 9 ALA B N 1
ATOM 701 C CA . ALA B 1 9 ? -5.508 2.875 -0.71 1 92.44 9 ALA B CA 1
ATOM 702 C C . ALA B 1 9 ? -6.363 4.07 -1.125 1 92.44 9 ALA B C 1
ATOM 704 O O . ALA B 1 9 ? -6.945 4.078 -2.211 1 92.44 9 ALA B O 1
ATOM 705 N N . GLU B 1 10 ? -6.406 5.109 -0.319 1 92.69 10 GLU B N 1
ATOM 706 C CA . GLU B 1 10 ? -7.133 6.332 -0.646 1 92.69 10 GLU B CA 1
ATOM 707 C C . GLU B 1 10 ? -6.203 7.383 -1.243 1 92.69 10 GLU B C 1
ATOM 709 O O . GLU B 1 10 ? -5.297 7.875 -0.567 1 92.69 10 GLU B O 1
ATOM 714 N N . PRO B 1 11 ? -6.527 7.719 -2.471 1 90.69 11 PRO B N 1
ATOM 715 C CA . PRO B 1 11 ? -5.625 8.648 -3.156 1 90.69 11 PRO B CA 1
ATOM 716 C C . PRO B 1 11 ? -5.445 9.961 -2.402 1 90.69 11 PRO B C 1
ATOM 718 O O . PRO B 1 11 ? -4.344 10.516 -2.379 1 90.69 11 PRO B O 1
ATOM 721 N N . ARG B 1 12 ? -6.426 10.5 -1.859 1 92.62 12 ARG B N 1
ATOM 722 C CA . ARG B 1 12 ? -6.355 11.766 -1.144 1 92.62 12 ARG B CA 1
ATOM 723 C C . ARG B 1 12 ? -5.422 11.664 0.058 1 92.62 12 ARG B C 1
ATOM 725 O O . ARG B 1 12 ? -4.684 12.609 0.357 1 92.62 12 ARG B O 1
ATOM 732 N N . ARG B 1 13 ? -5.418 10.547 0.672 1 94.31 13 ARG B N 1
ATOM 733 C CA . ARG B 1 13 ? -4.559 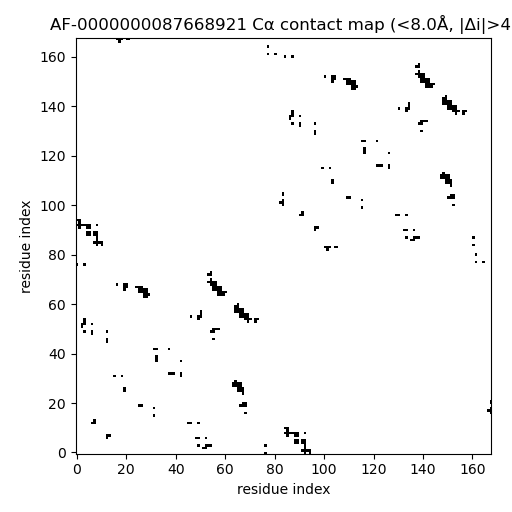10.359 1.836 1 94.31 13 ARG B CA 1
ATOM 734 C C . ARG B 1 13 ? -3.086 10.344 1.434 1 94.31 13 ARG B C 1
ATOM 736 O O . ARG B 1 13 ? -2.227 10.812 2.184 1 94.31 13 ARG B O 1
ATOM 743 N N . LEU B 1 14 ? -2.855 9.789 0.287 1 92.81 14 LEU B N 1
ATOM 744 C CA . LEU B 1 14 ? -1.484 9.805 -0.213 1 92.81 14 LEU B CA 1
ATOM 745 C C . LEU B 1 14 ? -1.009 11.234 -0.45 1 92.81 14 LEU B C 1
ATOM 747 O O . LEU B 1 14 ? 0.117 11.586 -0.09 1 92.81 14 LEU B O 1
ATOM 751 N N . GLN B 1 15 ? -1.869 11.984 -1.033 1 93.19 15 GLN B N 1
ATOM 752 C CA . GLN B 1 15 ? -1.534 13.383 -1.284 1 93.19 15 GLN B CA 1
ATOM 753 C C . GLN B 1 15 ? -1.312 14.141 0.023 1 93.19 15 GLN B C 1
ATOM 755 O O . GLN B 1 15 ? -0.375 14.93 0.137 1 93.19 15 GLN B O 1
ATOM 760 N N . MET B 1 16 ? -2.139 13.844 0.909 1 95.81 16 MET B N 1
ATOM 761 C CA . MET B 1 16 ? -2.008 14.477 2.217 1 95.81 16 MET B CA 1
ATOM 762 C C . MET B 1 16 ? -0.687 14.094 2.877 1 95.81 16 MET B C 1
ATOM 764 O O . MET B 1 16 ? -0.006 14.945 3.453 1 95.81 16 MET B O 1
ATOM 768 N N . LEU B 1 17 ? -0.323 12.867 2.775 1 96.06 17 LEU B N 1
ATOM 769 C CA . LEU B 1 17 ? 0.935 12.398 3.342 1 96.06 17 LEU B CA 1
ATOM 770 C C . LEU B 1 17 ? 2.121 13.102 2.695 1 96.06 17 LEU B C 1
ATOM 772 O O . LEU B 1 17 ? 3.078 13.477 3.381 1 96.06 17 LEU B O 1
ATOM 776 N N . LYS B 1 18 ? 2.035 13.281 1.438 1 94.88 18 LYS B N 1
ATOM 777 C CA . LYS B 1 18 ? 3.098 13.984 0.729 1 94.88 18 LYS B CA 1
ATOM 778 C C . LYS B 1 18 ? 3.248 15.414 1.244 1 94.88 18 LYS B C 1
ATOM 780 O O . LYS B 1 18 ? 4.367 15.891 1.444 1 94.88 18 LYS B O 1
ATOM 785 N N . GLU B 1 19 ? 2.145 16.016 1.445 1 95.44 19 GLU B N 1
ATOM 786 C CA . GLU B 1 19 ? 2.162 17.391 1.958 1 95.44 19 GLU B CA 1
ATOM 787 C C . GLU B 1 19 ? 2.742 17.438 3.367 1 95.44 19 GLU B C 1
ATOM 789 O O . GLU B 1 19 ? 3.574 18.297 3.67 1 95.44 19 GLU B O 1
ATOM 794 N N . ILE B 1 20 ? 2.32 16.531 4.176 1 96.69 20 ILE B N 1
ATOM 795 C CA . ILE B 1 20 ? 2.836 16.469 5.539 1 96.69 20 ILE B CA 1
ATOM 796 C C . ILE B 1 20 ? 4.34 16.188 5.508 1 96.69 20 ILE B C 1
ATOM 798 O O . ILE B 1 20 ? 5.109 16.828 6.234 1 96.69 20 ILE B O 1
ATOM 802 N N . GLY B 1 21 ? 4.699 15.297 4.723 1 95.25 21 GLY B N 1
ATOM 803 C CA . GLY B 1 21 ? 6.094 14.898 4.609 1 95.25 21 GLY B CA 1
ATOM 804 C C . GLY B 1 21 ? 6.984 16 4.07 1 95.25 21 GLY B C 1
ATOM 805 O O . GLY B 1 21 ? 8.203 15.977 4.262 1 95.25 21 GLY B O 1
ATOM 806 N N . ALA B 1 22 ? 6.414 16.906 3.342 1 93.38 22 ALA B N 1
ATOM 807 C CA . ALA B 1 22 ? 7.168 18.016 2.775 1 93.38 22 ALA B CA 1
ATOM 808 C C . ALA B 1 22 ? 7.574 19.016 3.859 1 93.38 22 ALA B C 1
ATOM 810 O O . ALA B 1 22 ? 8.461 19.844 3.648 1 93.38 22 ALA B O 1
ATOM 811 N N . PHE B 1 23 ? 6.934 18.891 5.008 1 91.56 23 PHE B N 1
ATOM 812 C CA . PHE B 1 23 ? 7.266 19.766 6.129 1 91.56 23 PHE B CA 1
ATOM 813 C C . PHE B 1 23 ? 8.328 19.125 7.016 1 91.56 23 PHE B C 1
ATOM 815 O O . PHE B 1 23 ? 8.273 17.922 7.293 1 91.56 23 PHE B O 1
ATOM 822 N N . THR B 1 24 ? 9.328 19.891 7.383 1 88.69 24 THR B N 1
ATOM 823 C CA . THR B 1 24 ? 10.359 19.406 8.297 1 88.69 24 THR B CA 1
ATOM 824 C C . THR B 1 24 ? 9.891 19.516 9.742 1 88.69 24 THR B C 1
ATOM 826 O O . THR B 1 24 ? 10.391 18.797 10.617 1 88.69 24 THR B O 1
ATOM 829 N N . SER B 1 25 ? 8.969 20.438 9.984 1 92.06 25 SER B N 1
ATOM 830 C CA . SER B 1 25 ? 8.328 20.609 11.281 1 92.06 25 SER B CA 1
ATOM 831 C C . SER B 1 25 ? 6.875 20.141 11.258 1 92.06 25 SER B C 1
ATOM 833 O O . SER B 1 25 ? 6.348 19.812 10.195 1 92.06 25 SER B O 1
ATOM 835 N N . PRO B 1 26 ? 6.305 19.938 12.477 1 95.25 26 PRO B N 1
ATOM 836 C CA . PRO B 1 26 ? 4.891 19.562 12.469 1 95.25 26 PRO B CA 1
ATOM 837 C C . PRO B 1 26 ? 4.027 20.516 11.648 1 95.25 26 PRO B C 1
ATOM 839 O O . PRO B 1 26 ? 4.184 21.734 11.75 1 95.25 26 PRO B O 1
ATOM 842 N N . MET B 1 27 ? 3.221 19.969 10.797 1 95.94 27 MET B N 1
ATOM 843 C CA . MET B 1 27 ? 2.379 20.766 9.914 1 95.94 27 MET B CA 1
ATOM 844 C C . MET B 1 2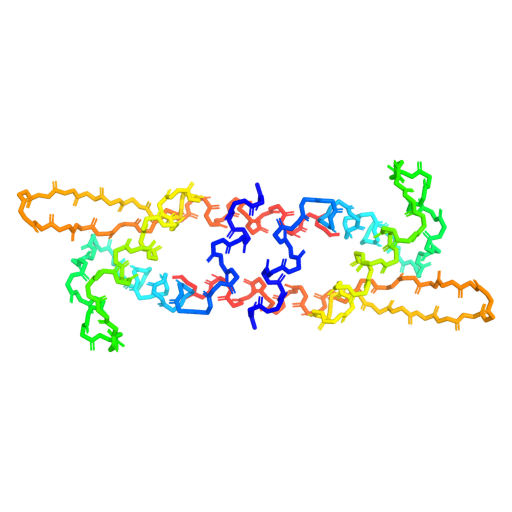7 ? 1.017 21.031 10.547 1 95.94 27 MET B C 1
ATOM 846 O O . MET B 1 27 ? 0.36 20.109 11.023 1 95.94 27 MET B O 1
ATOM 850 N N . PRO B 1 28 ? 0.637 22.281 10.562 1 95.38 28 PRO B N 1
ATOM 851 C CA . PRO B 1 28 ? -0.726 22.531 11.031 1 95.38 28 PRO B CA 1
ATOM 852 C C . PRO B 1 28 ? -1.786 21.875 10.156 1 95.38 28 PRO B C 1
ATOM 854 O O . PRO B 1 28 ? -1.713 21.953 8.93 1 95.38 28 PRO B O 1
ATOM 857 N N . CYS B 1 29 ? -2.73 21.203 10.805 1 94.62 29 CYS B N 1
ATOM 858 C CA . CYS B 1 29 ? -3.799 20.5 10.102 1 94.62 29 CYS B CA 1
ATOM 859 C C . CYS B 1 29 ? -4.543 21.453 9.164 1 94.62 29 CYS B C 1
ATOM 861 O O . CYS B 1 29 ? -4.988 21.047 8.094 1 94.62 29 CYS B O 1
ATOM 863 N N . GLY B 1 30 ? -4.633 22.719 9.531 1 92 30 GLY B N 1
ATOM 864 C CA . GLY B 1 30 ? -5.336 23.719 8.742 1 92 30 GLY B CA 1
ATOM 865 C C . GLY B 1 30 ? -4.742 23.906 7.359 1 92 30 GLY B C 1
ATOM 866 O O . GLY B 1 30 ? -5.426 24.375 6.445 1 92 30 GLY B O 1
ATOM 867 N N . MET B 1 31 ? -3.494 23.609 7.188 1 92.38 31 MET B N 1
ATOM 868 C CA . MET B 1 31 ? -2.824 23.75 5.8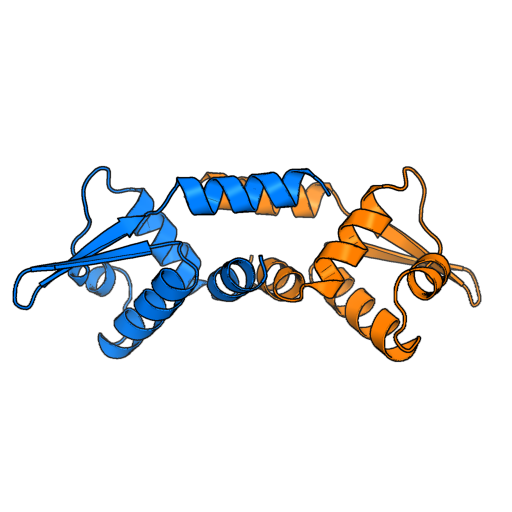98 1 92.38 31 MET B CA 1
ATOM 869 C C . MET B 1 31 ? -3.406 22.781 4.875 1 92.38 31 MET B C 1
ATOM 871 O O . MET B 1 31 ? -3.439 23.078 3.682 1 92.38 31 MET B O 1
ATOM 875 N N . LEU B 1 32 ? -3.918 21.656 5.363 1 93.56 32 LEU B N 1
ATOM 876 C CA . LEU B 1 32 ? -4.512 20.672 4.469 1 93.56 32 LEU B CA 1
ATOM 877 C C . LEU B 1 32 ? -5.809 21.203 3.859 1 93.56 32 LEU B C 1
ATOM 879 O O . LEU B 1 32 ? -6.137 20.875 2.713 1 93.56 32 LEU B O 1
ATOM 883 N N . SER B 1 33 ? -6.527 21.984 4.645 1 89 33 SER B N 1
ATOM 884 C CA . SER B 1 33 ? -7.797 22.531 4.176 1 89 33 SER B CA 1
ATOM 885 C C . SER B 1 33 ? -7.59 23.453 2.982 1 89 33 SER B C 1
ATOM 887 O O . SER B 1 33 ? -8.477 23.594 2.137 1 89 33 SER B O 1
ATOM 889 N N . GLN B 1 34 ? -6.484 24.109 2.963 1 88.62 34 GLN B N 1
ATOM 890 C CA . GLN B 1 34 ? -6.172 25.016 1.867 1 88.62 34 GLN B CA 1
ATOM 891 C C . GLN B 1 34 ? -5.922 24.25 0.57 1 88.62 34 GLN B C 1
ATOM 893 O O . GLN B 1 34 ? -6.301 24.719 -0.51 1 88.62 34 GLN B O 1
ATOM 898 N N . SER B 1 35 ? -5.367 23.109 0.68 1 89.81 35 SER B N 1
ATOM 899 C CA . SER B 1 35 ? -4.965 22.344 -0.498 1 89.81 35 SER B CA 1
ATOM 900 C C . SER B 1 35 ? -6.027 21.312 -0.875 1 89.81 35 SER B C 1
ATOM 902 O O . SER B 1 35 ? -6.016 20.781 -1.987 1 89.81 35 SER B O 1
ATOM 904 N N . HIS B 1 36 ? -6.914 20.984 0.028 1 92.75 36 HIS B N 1
ATOM 905 C CA . HIS B 1 36 ? -7.953 19.984 -0.195 1 92.75 36 HIS B CA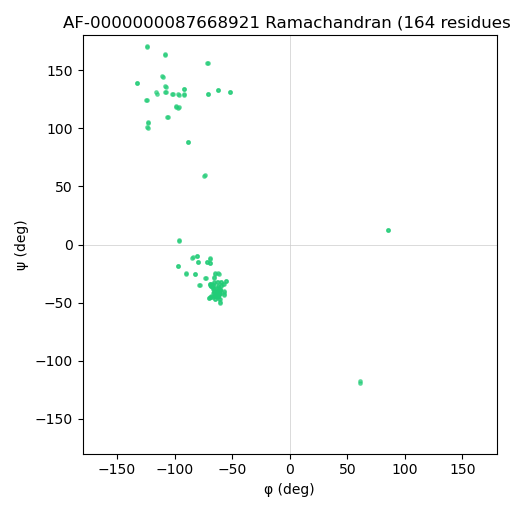 1
ATOM 906 C C . HIS B 1 36 ? -9.344 20.578 0.044 1 92.75 36 HIS B C 1
ATOM 908 O O . HIS B 1 36 ? -9.758 20.734 1.191 1 92.75 36 HIS B O 1
ATOM 914 N N . PRO B 1 37 ? -9.969 20.781 -1.122 1 90 37 PRO B N 1
ATOM 915 C CA . PRO B 1 37 ? -11.297 21.375 -1.008 1 90 37 PRO B CA 1
ATOM 916 C C . PRO B 1 37 ? -12.352 20.406 -0.506 1 90 37 PRO B C 1
ATOM 918 O O . PRO B 1 37 ? -13.305 20.094 -1.227 1 90 37 PRO B O 1
ATOM 921 N N . VAL B 1 38 ? -12.211 19.859 0.601 1 93.56 38 VAL B N 1
ATOM 922 C CA . VAL B 1 38 ? -13.148 18.984 1.301 1 93.56 38 VAL B CA 1
ATOM 923 C C . VAL B 1 38 ? -13.453 19.547 2.686 1 93.56 38 VAL B C 1
ATOM 925 O O . VAL B 1 38 ? -12.852 20.547 3.104 1 93.56 38 VAL B O 1
ATOM 928 N N . SER B 1 39 ? -14.383 19.016 3.338 1 94 39 SER B N 1
ATOM 929 C CA . SER B 1 39 ? -14.797 19.5 4.648 1 94 39 SER B CA 1
ATOM 930 C C . SER B 1 39 ? -13.75 19.188 5.711 1 94 39 SER B C 1
ATOM 932 O O . SER B 1 39 ? -12.945 18.266 5.551 1 94 39 SER B O 1
ATOM 934 N N . ALA B 1 40 ? -13.742 19.922 6.75 1 92.69 40 ALA B N 1
ATOM 935 C CA . ALA B 1 40 ? -12.875 19.656 7.895 1 92.69 40 ALA B CA 1
ATOM 936 C C . ALA B 1 40 ? -13.125 18.266 8.461 1 92.69 40 ALA B C 1
ATOM 938 O O . ALA B 1 40 ? -12.195 17.594 8.914 1 92.69 40 ALA B O 1
ATOM 939 N N . ALA B 1 41 ? -14.359 17.859 8.383 1 94.75 41 ALA B N 1
ATOM 940 C CA . ALA B 1 41 ? -14.711 16.531 8.852 1 94.75 41 ALA B CA 1
ATOM 941 C C . ALA B 1 41 ? -14.023 15.453 8.016 1 94.75 41 ALA B C 1
ATOM 943 O O . ALA B 1 41 ? -13.531 14.453 8.555 1 94.75 41 ALA B O 1
ATOM 944 N N . THR B 1 42 ? -13.992 15.648 6.738 1 95.44 42 THR B N 1
ATOM 945 C CA . THR B 1 42 ? -13.344 14.703 5.828 1 95.44 42 THR B CA 1
ATOM 946 C C . THR B 1 42 ? -11.844 14.648 6.086 1 95.44 42 THR B C 1
ATOM 948 O O . THR B 1 42 ? -11.266 13.562 6.148 1 95.44 42 THR B O 1
ATOM 951 N N . ILE B 1 43 ? -11.297 15.789 6.238 1 95.56 43 ILE B N 1
ATOM 952 C CA . ILE B 1 43 ? -9.867 15.852 6.527 1 95.56 43 ILE B CA 1
ATOM 953 C C . ILE B 1 43 ? -9.578 15.133 7.844 1 95.56 43 ILE B C 1
ATOM 955 O O . ILE B 1 43 ? -8.641 14.336 7.93 1 95.56 43 ILE B O 1
ATOM 959 N N . SER B 1 44 ? -10.375 15.438 8.797 1 94.69 44 SER B N 1
ATOM 960 C CA . SER B 1 44 ? -10.219 14.797 10.102 1 94.69 44 SER B CA 1
ATOM 961 C C . SER B 1 44 ? -10.305 13.273 9.984 1 94.69 44 SER B C 1
ATOM 963 O O . SER B 1 44 ? -9.508 12.555 10.578 1 94.69 44 SER B O 1
ATOM 965 N N . HIS B 1 45 ? -11.234 12.836 9.219 1 96.38 45 HIS B N 1
ATOM 966 C CA . HIS B 1 45 ? -11.406 11.406 9.008 1 96.38 45 HIS B CA 1
ATOM 967 C C . HIS B 1 45 ? -10.164 10.781 8.391 1 96.38 45 HIS B C 1
ATOM 969 O O . HIS B 1 45 ? -9.68 9.75 8.859 1 96.38 45 HIS B O 1
ATOM 975 N N . HIS B 1 46 ? -9.68 11.375 7.34 1 96.69 46 HIS B N 1
ATOM 976 C CA . HIS B 1 46 ? -8.477 10.867 6.691 1 96.69 46 HIS B CA 1
ATOM 977 C C . HIS B 1 46 ? -7.293 10.875 7.648 1 96.69 46 HIS B C 1
ATOM 979 O O . HIS B 1 46 ? -6.5 9.938 7.672 1 96.69 46 HIS B O 1
ATOM 985 N N . MET B 1 47 ? -7.227 11.922 8.445 1 96.69 47 MET B N 1
ATOM 986 C CA . MET B 1 47 ? -6.129 12.039 9.398 1 96.69 47 MET B CA 1
ATOM 987 C C . MET B 1 47 ? -6.219 10.953 10.469 1 96.69 47 MET B C 1
ATOM 989 O O . MET B 1 47 ? -5.199 10.383 10.859 1 96.69 47 MET B O 1
ATOM 993 N N . LYS B 1 48 ? -7.441 10.68 10.852 1 96.81 48 LYS B N 1
ATOM 994 C CA . LYS B 1 48 ? -7.629 9.625 11.844 1 96.81 48 LYS B CA 1
ATOM 995 C C . LYS B 1 48 ? -7.242 8.266 11.273 1 96.81 48 LYS B C 1
ATOM 997 O O . LYS B 1 48 ? -6.613 7.457 11.961 1 96.81 48 LYS B O 1
ATOM 1002 N N . GLU B 1 49 ? -7.613 8.031 10.078 1 96.62 49 GLU B N 1
ATOM 1003 C CA . GLU B 1 49 ? -7.238 6.781 9.422 1 96.62 49 GLU B CA 1
ATOM 1004 C C . GLU B 1 49 ? -5.723 6.652 9.305 1 96.62 49 GLU B C 1
ATOM 1006 O O . GLU B 1 49 ? -5.164 5.582 9.555 1 96.62 49 GLU B O 1
ATOM 1011 N N . LEU B 1 50 ? -5.031 7.73 8.961 1 97.31 50 LEU B N 1
ATOM 1012 C CA . LEU B 1 50 ? -3.578 7.738 8.828 1 97.31 50 LEU B CA 1
ATOM 1013 C C . LEU B 1 50 ? -2.91 7.559 10.188 1 97.31 50 LEU B C 1
ATOM 1015 O O . LEU B 1 50 ? -1.89 6.875 10.297 1 97.31 50 LEU B O 1
ATOM 1019 N N . GLU B 1 51 ? -3.566 8.148 11.164 1 97.44 51 GLU B N 1
ATOM 1020 C CA . GLU B 1 51 ? -3.064 7.98 12.523 1 97.44 51 GLU B CA 1
ATOM 1021 C C . GLU B 1 51 ? -3.23 6.539 13 1 97.44 51 GLU B C 1
ATOM 1023 O O . GLU B 1 51 ? -2.303 5.957 13.562 1 97.44 51 GLU B O 1
ATOM 1028 N N . ASN B 1 52 ? -4.367 5.941 12.766 1 96.94 52 ASN B N 1
ATOM 1029 C CA . ASN B 1 52 ? -4.641 4.559 13.133 1 96.94 52 ASN B CA 1
ATOM 1030 C C . ASN B 1 52 ? -3.664 3.596 12.469 1 96.94 52 ASN B C 1
ATOM 1032 O O . ASN B 1 52 ? -3.297 2.574 13.047 1 96.94 52 ASN B O 1
ATOM 1036 N N . ALA B 1 53 ? -3.232 3.926 11.312 1 96.75 53 ALA B N 1
ATOM 1037 C CA . ALA B 1 53 ? -2.283 3.104 10.562 1 96.75 53 ALA B CA 1
ATOM 1038 C C . ALA B 1 53 ? -0.856 3.332 11.055 1 96.75 53 ALA B C 1
ATOM 1040 O O . ALA B 1 53 ? 0.074 2.652 10.609 1 96.75 53 ALA B O 1
ATOM 1041 N N . GLY B 1 54 ? -0.698 4.332 11.875 1 97.38 54 GLY B N 1
ATOM 1042 C CA . GLY B 1 54 ? 0.611 4.637 12.422 1 97.38 54 GLY B CA 1
ATOM 1043 C C . GLY B 1 54 ? 1.451 5.52 11.523 1 97.38 54 GLY B C 1
ATOM 1044 O O . GLY B 1 54 ? 2.652 5.684 11.75 1 97.38 54 GLY B O 1
ATOM 1045 N N . LEU B 1 55 ? 0.861 6.113 10.508 1 97.56 55 LEU B N 1
ATOM 1046 C CA . LEU B 1 55 ? 1.599 6.863 9.492 1 97.56 55 LEU B CA 1
ATOM 1047 C C . LEU B 1 55 ? 1.723 8.336 9.891 1 97.56 55 LEU B C 1
ATOM 1049 O O . LEU B 1 55 ? 2.615 9.039 9.414 1 97.56 55 LEU B O 1
ATOM 1053 N N . VAL B 1 56 ? 0.768 8.82 10.727 1 97.94 56 VAL B N 1
ATOM 1054 C CA . VAL B 1 56 ? 0.754 10.219 11.156 1 97.94 56 VAL B CA 1
ATOM 1055 C C . VAL B 1 56 ? 0.558 10.289 12.672 1 97.94 56 VAL B C 1
ATOM 1057 O O . VAL B 1 56 ? -0.17 9.477 13.25 1 97.94 56 VAL B O 1
ATOM 1060 N N . GLU B 1 57 ? 1.272 11.156 13.266 1 97.88 57 GLU B N 1
ATOM 1061 C CA . GLU B 1 57 ? 1.01 11.539 14.648 1 97.88 57 GLU B CA 1
ATOM 1062 C C . GLU B 1 57 ? 0.289 12.883 14.719 1 97.88 57 GLU B C 1
ATOM 1064 O O . GLU B 1 57 ? 0.713 13.859 14.086 1 97.88 57 GLU B O 1
ATOM 1069 N N . ILE B 1 58 ? -0.761 12.898 15.445 1 97.06 58 ILE B N 1
ATOM 1070 C CA . ILE B 1 58 ? -1.527 14.125 15.609 1 97.06 58 ILE B CA 1
ATOM 1071 C C . ILE B 1 58 ? -1.279 14.703 17 1 97.06 58 ILE B C 1
ATOM 1073 O O . ILE B 1 58 ? -1.636 14.086 18.016 1 97.06 58 ILE B O 1
ATOM 1077 N N . VAL B 1 59 ? -0.584 15.805 17.047 1 95.5 59 VAL B N 1
ATOM 1078 C CA . VAL B 1 59 ? -0.316 16.5 18.297 1 95.5 59 VAL B CA 1
ATOM 1079 C C . VAL B 1 59 ? -1.309 17.656 18.469 1 95.5 59 VAL B C 1
ATOM 1081 O O . VAL B 1 59 ? -1.364 18.562 17.641 1 95.5 59 VAL B O 1
ATOM 1084 N N . ARG B 1 60 ? -2.08 17.594 19.484 1 94.06 60 ARG B N 1
ATOM 1085 C CA . ARG B 1 60 ? -3.094 18.609 19.719 1 94.06 60 ARG B CA 1
ATOM 1086 C C . ARG B 1 60 ? -2.59 19.672 20.688 1 94.06 60 ARG B C 1
ATOM 1088 O O . ARG B 1 60 ? -1.956 19.344 21.703 1 94.06 60 ARG B O 1
ATOM 1095 N N . GLU B 1 61 ? -2.719 20.859 20.297 1 89.88 61 GLU B N 1
ATOM 1096 C CA . GLU B 1 61 ? -2.449 22.031 21.125 1 89.88 61 GLU B CA 1
ATOM 1097 C C . GLU B 1 61 ? -3.668 22.938 21.219 1 89.88 61 GLU B C 1
ATOM 1099 O O . GLU B 1 61 ? -3.857 23.812 20.375 1 89.88 61 GLU B O 1
ATOM 1104 N N . GLY B 1 62 ? -4.414 22.859 22.312 1 92.12 62 GLY B N 1
ATOM 1105 C CA . GLY B 1 62 ? -5.672 23.594 22.375 1 92.12 62 GLY B CA 1
ATOM 1106 C C . GLY B 1 62 ? -6.668 23.172 21.312 1 92.12 62 GLY B C 1
ATOM 1107 O O . GLY B 1 62 ? -7.043 22 21.234 1 92.12 62 GLY B O 1
ATOM 1108 N N . LYS B 1 63 ? -7.074 24.156 20.391 1 88.19 63 LYS B N 1
ATOM 1109 C CA . LYS B 1 63 ? -8.039 23.859 19.328 1 88.19 63 LYS B CA 1
ATOM 1110 C C . LYS B 1 63 ? -7.328 23.516 18.016 1 88.19 63 LYS B C 1
ATOM 1112 O O . LYS B 1 63 ? -7.977 23.281 17 1 88.19 63 LYS B O 1
ATOM 1117 N N . PHE B 1 64 ? -5.961 23.469 18.141 1 90.5 64 PHE B N 1
ATOM 1118 C CA . PHE B 1 64 ? -5.199 23.25 16.922 1 90.5 64 PHE B CA 1
ATOM 1119 C C . PHE B 1 64 ? -4.551 21.875 16.922 1 90.5 64 PHE B C 1
ATOM 1121 O O . PHE B 1 64 ? -4.207 21.344 17.984 1 90.5 64 PHE B O 1
ATOM 1128 N N . ALA B 1 65 ? -4.508 21.312 15.703 1 95 65 ALA B N 1
ATOM 1129 C CA . ALA B 1 65 ? -3.826 20.031 15.539 1 95 65 ALA B CA 1
ATOM 1130 C C . ALA B 1 65 ? -2.609 20.172 14.625 1 95 65 ALA B C 1
ATOM 1132 O O . ALA B 1 65 ? -2.674 20.828 13.594 1 95 65 ALA B O 1
ATOM 1133 N N . ASN B 1 66 ? -1.445 19.609 15.133 1 96.75 66 ASN B N 1
ATOM 1134 C CA . ASN B 1 66 ? -0.222 19.547 14.344 1 96.75 66 ASN B CA 1
ATOM 1135 C C . ASN B 1 66 ? 0.091 18.125 13.906 1 96.75 66 ASN B C 1
ATOM 1137 O O . ASN B 1 66 ? -0.069 17.172 14.688 1 96.75 66 ASN B O 1
ATOM 1141 N N . LEU B 1 67 ? 0.474 18 12.641 1 97.75 67 LEU B N 1
ATOM 1142 C CA . LEU B 1 67 ? 0.635 16.688 12.008 1 97.75 67 LEU B CA 1
ATOM 1143 C C . LEU B 1 67 ? 2.109 16.375 11.789 1 97.75 67 LEU B C 1
ATOM 1145 O O . LEU B 1 67 ? 2.861 17.203 11.281 1 97.75 67 LEU B O 1
ATOM 1149 N N . ILE B 1 68 ? 2.512 15.133 12.211 1 97.19 68 ILE B N 1
ATOM 1150 C CA . ILE B 1 68 ? 3.881 14.664 12.016 1 97.19 68 ILE B CA 1
ATOM 1151 C C . ILE B 1 68 ? 3.871 13.344 11.258 1 97.19 68 ILE B C 1
ATOM 1153 O O . ILE B 1 68 ? 3.195 12.391 11.656 1 97.19 68 ILE B O 1
ATOM 1157 N N . LEU B 1 69 ? 4.59 13.32 10.133 1 97.44 69 LEU B N 1
ATOM 1158 C CA . LEU B 1 69 ? 4.727 12.062 9.406 1 97.44 69 LEU B CA 1
ATOM 1159 C C . LEU B 1 69 ? 5.617 11.086 10.172 1 97.44 69 LEU B C 1
ATOM 1161 O O . LEU B 1 69 ? 6.707 11.453 10.617 1 97.44 69 LEU B O 1
ATOM 1165 N N . LYS B 1 70 ? 5.156 9.898 10.352 1 96.94 70 LYS B N 1
ATOM 1166 C CA . LYS B 1 70 ? 5.969 8.836 10.945 1 96.94 70 LYS B CA 1
ATOM 1167 C C . LYS B 1 70 ? 6.758 8.086 9.883 1 96.94 70 LYS B C 1
ATOM 1169 O O . LYS B 1 70 ? 6.367 6.992 9.469 1 96.94 70 LYS B O 1
ATOM 1174 N N . ARG B 1 71 ? 7.898 8.617 9.641 1 95.44 71 ARG B N 1
ATOM 1175 C CA . ARG B 1 71 ? 8.719 8.125 8.539 1 95.44 71 ARG B CA 1
ATOM 1176 C C . ARG B 1 71 ? 9.203 6.703 8.805 1 95.44 71 ARG B C 1
ATOM 1178 O O . ARG B 1 71 ? 9.336 5.898 7.883 1 95.44 71 ARG B O 1
ATOM 1185 N N . ASP B 1 72 ? 9.461 6.457 10.031 1 96.12 72 ASP B N 1
ATOM 1186 C CA . ASP B 1 72 ? 9.945 5.129 10.398 1 96.12 72 ASP B CA 1
ATOM 1187 C C . ASP B 1 72 ? 8.93 4.051 10.031 1 96.12 72 ASP B C 1
ATOM 1189 O O . ASP B 1 72 ? 9.297 2.979 9.555 1 96.12 72 ASP B O 1
ATOM 1193 N N . VAL B 1 73 ? 7.652 4.379 10.25 1 96.56 73 VAL B N 1
ATOM 1194 C CA . VAL B 1 73 ? 6.582 3.432 9.953 1 96.56 73 VAL B CA 1
ATOM 1195 C C . VAL B 1 73 ? 6.469 3.234 8.445 1 96.56 73 VAL B C 1
ATOM 1197 O O . VAL B 1 73 ? 6.367 2.102 7.965 1 96.56 73 VAL B O 1
ATOM 1200 N N . LEU B 1 74 ? 6.504 4.32 7.684 1 95.25 74 LEU B N 1
ATOM 1201 C CA . LEU B 1 74 ? 6.453 4.25 6.227 1 95.25 74 LEU B CA 1
ATOM 1202 C C . LEU B 1 74 ? 7.629 3.453 5.68 1 95.25 74 LEU B C 1
ATOM 1204 O O . LEU B 1 74 ? 7.457 2.598 4.809 1 95.25 74 LEU B O 1
ATOM 1208 N N . CYS B 1 75 ? 8.828 3.678 6.242 1 95.62 75 CYS B N 1
ATOM 1209 C CA . CYS B 1 75 ? 10.031 2.98 5.809 1 95.62 75 CYS B CA 1
ATOM 1210 C C . CYS B 1 75 ? 9.938 1.49 6.117 1 95.62 75 CYS B C 1
ATOM 1212 O O . CYS B 1 75 ? 10.352 0.658 5.305 1 95.62 75 CYS B O 1
ATOM 1214 N N . ALA B 1 76 ? 9.414 1.181 7.277 1 95.62 76 ALA B N 1
ATOM 1215 C CA . ALA B 1 76 ? 9.242 -0.224 7.641 1 95.62 76 ALA B CA 1
ATOM 1216 C C . ALA B 1 76 ? 8.289 -0.93 6.676 1 95.62 76 ALA B C 1
ATOM 1218 O O . ALA B 1 76 ? 8.531 -2.074 6.285 1 95.62 76 ALA B O 1
ATOM 1219 N N . TYR B 1 77 ? 7.258 -0.193 6.336 1 94.25 77 TYR B N 1
ATOM 1220 C CA . TYR B 1 77 ? 6.305 -0.732 5.371 1 94.25 77 TYR B CA 1
ATOM 1221 C C . TYR B 1 77 ? 6.977 -0.992 4.027 1 94.25 77 TYR B C 1
ATOM 1223 O O . TYR B 1 77 ? 6.816 -2.068 3.445 1 94.25 77 TYR B O 1
ATOM 1231 N N . MET B 1 78 ? 7.773 -0.059 3.566 1 94.56 78 MET B N 1
ATOM 1232 C CA . MET B 1 78 ? 8.477 -0.205 2.297 1 94.56 78 MET B CA 1
ATOM 1233 C C . MET B 1 78 ? 9.5 -1.333 2.369 1 94.56 78 MET B C 1
ATOM 1235 O O . MET B 1 78 ? 9.703 -2.061 1.395 1 94.56 78 MET B O 1
ATOM 1239 N N . SER B 1 79 ? 10.109 -1.417 3.504 1 95.19 79 SER B N 1
ATOM 1240 C CA . SER B 1 79 ? 11.078 -2.49 3.703 1 95.19 79 SER B CA 1
ATOM 1241 C C . SER B 1 79 ? 10.414 -3.859 3.59 1 95.19 79 SER B C 1
ATOM 1243 O O . SER B 1 79 ? 10.977 -4.777 2.992 1 95.19 79 SER B O 1
ATOM 1245 N N . GLU B 1 80 ? 9.234 -3.961 4.152 1 92.75 80 GLU B N 1
ATOM 1246 C CA . GLU B 1 80 ? 8.484 -5.211 4.059 1 92.75 80 GLU B CA 1
ATOM 1247 C C . GLU B 1 80 ? 8.133 -5.539 2.611 1 92.75 80 GLU B C 1
ATOM 1249 O O . GLU B 1 80 ? 8.227 -6.691 2.189 1 92.75 80 GLU B O 1
ATOM 1254 N N . LEU B 1 81 ? 7.754 -4.504 1.896 1 93.12 81 LEU B N 1
ATOM 1255 C CA . LEU B 1 81 ? 7.41 -4.691 0.491 1 93.12 81 LEU B CA 1
ATOM 1256 C C . LEU B 1 81 ? 8.633 -5.109 -0.318 1 93.12 81 LEU B C 1
ATOM 1258 O O . LEU B 1 81 ? 8.516 -5.875 -1.275 1 93.12 81 LEU B O 1
ATOM 1262 N N . SER B 1 82 ? 9.797 -4.594 0.111 1 93.5 82 SER B N 1
ATOM 1263 C CA . SER B 1 82 ? 11.023 -4.867 -0.633 1 93.5 82 SER B CA 1
ATOM 1264 C C . SER B 1 82 ? 11.43 -6.332 -0.504 1 93.5 82 SER B C 1
ATOM 1266 O O . SER B 1 82 ? 12.266 -6.82 -1.272 1 93.5 82 SER B O 1
ATOM 1268 N N . LYS B 1 83 ? 10.867 -7.039 0.469 1 91.81 83 LYS B N 1
ATOM 1269 C CA . LYS B 1 83 ? 11.18 -8.445 0.687 1 91.81 83 LYS B CA 1
ATOM 1270 C C . LYS B 1 83 ? 10.43 -9.336 -0.3 1 91.81 83 LYS B C 1
ATOM 1272 O O . LYS B 1 83 ? 10.672 -10.547 -0.357 1 91.81 83 LYS B O 1
ATOM 1277 N N . ILE B 1 84 ? 9.453 -8.789 -0.924 1 90.75 84 ILE B N 1
ATOM 1278 C CA . ILE B 1 84 ? 8.727 -9.547 -1.934 1 90.75 84 ILE B CA 1
ATOM 1279 C C . ILE B 1 84 ? 9.633 -9.82 -3.129 1 90.75 84 ILE B C 1
ATOM 1281 O O . ILE B 1 84 ? 9.703 -10.953 -3.617 1 90.75 84 ILE B O 1
#

InterPro domains:
  IPR001845 HTH ArsR-type DNA-binding domain [PF01022] (12-57)
  IPR001845 HTH ArsR-type DNA-binding domain [PR00778] (5-20)
  IPR001845 HTH ArsR-type DNA-binding domain [PR00778] (39-54)
  IPR001845 HTH ArsR-type DNA-binding domain [PR00778] (54-69)
  IPR001845 HTH ArsR-type DNA-binding domain [PS50987] (1-84)
  IPR001845 HTH ArsR-type DNA-binding domain [SM00418] (3-83)
  IPR011991 ArsR-like helix-turn-helix domain [cd00090] (5-63)
  IPR036388 Winged helix-like DNA-binding domain superfamily [G3DSA:1.10.10.10] (2-83)
  IPR036390 Winged helix DNA-binding domain superfamily [SSF46785] (4-81)
  IPR051081 HTH-type Metal-responsive Transcriptional Regulators [PTHR33154] (4-82)